Protein AF-A0A8T4EJ81-F1 (afdb_monomer_lite)

Secondary structure (DSSP, 8-state):
--HHHHHHT-SS-B-HHHHHHHHT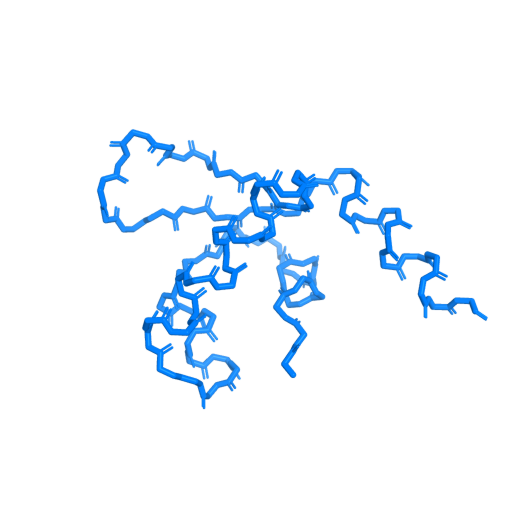--HHHHHHHHHHHHHTTSEEES-TT-SSS--EEE-HHHHHHHHHH--

Foldseek 3Di:
DCLLVVQAVDPFFDDLVRQCVVVVHDSVVSVVVQVVCVVVVQWDWPCPVDPPDTTIHGDPVVVVVVVVVVD

pLDDT: mean 94.34, std 7.94, range [47.59, 98.25]

Sequence (71 aa):
MNVLKYINDSEHPRTATEVKKEQKVDITQAAFTLNELYDKKLVGCLNPEDHHGKLFIITEKGKQMLEKLSL

Radius of gyration: 11.35 Å; chains: 1; bounding box: 33×23×26 Å

Structure (mmCIF, N/CA/C/O backbone):
data_AF-A0A8T4EJ81-F1
#
_entry.id   AF-A0A8T4EJ81-F1
#
loop_
_atom_site.group_PDB
_atom_site.id
_atom_site.type_symbol
_atom_site.label_atom_id
_atom_site.label_alt_id
_atom_site.label_comp_id
_atom_site.label_asym_id
_atom_site.label_entity_id
_atom_site.label_seq_id
_atom_site.pdbx_PDB_ins_code
_atom_site.Cartn_x
_atom_site.Cartn_y
_atom_site.Cartn_z
_atom_site.occupancy
_atom_site.B_iso_or_equiv
_atom_site.auth_seq_id
_atom_site.auth_comp_id
_atom_site.auth_asym_id
_atom_site.auth_atom_id
_atom_site.pdbx_PDB_model_num
ATOM 1 N N . MET A 1 1 ? -5.433 -2.861 10.513 1.00 62.16 1 MET A N 1
ATOM 2 C CA . MET A 1 1 ? -4.434 -2.425 9.515 1.00 62.16 1 MET A CA 1
ATOM 3 C C . MET A 1 1 ? -5.183 -1.810 8.347 1.00 62.16 1 MET A C 1
ATOM 5 O O . MET A 1 1 ? -6.026 -2.499 7.788 1.00 62.16 1 MET A O 1
ATOM 9 N N . ASN A 1 2 ? -4.952 -0.539 8.017 1.00 88.81 2 ASN A N 1
ATOM 10 C CA . ASN A 1 2 ? -5.677 0.137 6.933 1.00 88.81 2 ASN A CA 1
ATOM 11 C C . ASN A 1 2 ? -4.698 0.615 5.850 1.00 88.81 2 ASN A C 1
ATOM 13 O O . ASN A 1 2 ? -4.516 1.810 5.637 1.00 88.81 2 ASN A O 1
ATOM 17 N N . VAL A 1 3 ? -4.032 -0.350 5.198 1.00 95.38 3 VAL A N 1
ATOM 18 C CA . VAL A 1 3 ? -3.025 -0.095 4.148 1.00 95.38 3 VAL A CA 1
ATOM 19 C C . VAL A 1 3 ? -3.611 0.729 3.005 1.00 95.38 3 VAL A C 1
ATOM 21 O O . VAL A 1 3 ? -2.956 1.642 2.518 1.00 95.38 3 VAL A O 1
ATOM 24 N N . LEU A 1 4 ? -4.854 0.443 2.607 1.00 95.44 4 LEU A N 1
ATOM 25 C CA . LEU A 1 4 ? -5.508 1.154 1.512 1.00 95.44 4 LEU A CA 1
ATOM 26 C C . LEU A 1 4 ? -5.687 2.643 1.832 1.00 95.44 4 LEU A C 1
ATOM 28 O O . LEU A 1 4 ? -5.326 3.484 1.014 1.00 95.44 4 LEU A O 1
ATOM 32 N N . LYS A 1 5 ? -6.170 2.969 3.041 1.00 95.50 5 LYS A N 1
ATOM 33 C CA . LYS A 1 5 ? -6.268 4.359 3.502 1.00 95.50 5 LYS A CA 1
ATOM 34 C C . LYS A 1 5 ? -4.894 5.021 3.595 1.00 95.50 5 LYS A C 1
ATOM 36 O O . LYS A 1 5 ? -4.732 6.128 3.112 1.00 95.50 5 LYS A O 1
ATOM 41 N N . TYR A 1 6 ? -3.894 4.329 4.138 1.00 96.00 6 TYR A N 1
ATOM 42 C CA . TYR A 1 6 ? -2.538 4.878 4.226 1.00 96.00 6 TYR A CA 1
ATOM 43 C C . TYR A 1 6 ? -1.941 5.235 2.853 1.00 96.00 6 TYR A C 1
ATOM 45 O O . TYR A 1 6 ? -1.296 6.269 2.708 1.00 96.00 6 TYR A O 1
ATOM 53 N N . ILE A 1 7 ? -2.173 4.404 1.832 1.00 96.50 7 ILE A N 1
ATOM 54 C CA . ILE A 1 7 ? -1.743 4.701 0.459 1.00 96.50 7 ILE A CA 1
ATOM 55 C C . ILE A 1 7 ? -2.532 5.881 -0.119 1.00 96.50 7 ILE A C 1
ATOM 57 O O . ILE A 1 7 ? -1.950 6.702 -0.818 1.00 96.50 7 ILE A O 1
ATOM 61 N N . ASN A 1 8 ? -3.832 5.977 0.171 1.00 96.25 8 ASN A N 1
ATOM 62 C CA . ASN A 1 8 ? -4.676 7.085 -0.276 1.00 96.25 8 ASN A CA 1
ATOM 63 C C . ASN A 1 8 ? -4.283 8.435 0.344 1.00 96.25 8 ASN A C 1
ATOM 65 O O . ASN A 1 8 ? -4.274 9.441 -0.354 1.00 96.25 8 ASN A O 1
ATOM 69 N N . ASP A 1 9 ? -3.949 8.450 1.634 1.00 95.06 9 ASP A N 1
ATOM 70 C CA . ASP A 1 9 ? -3.610 9.666 2.385 1.00 95.06 9 ASP A CA 1
ATOM 71 C C . ASP A 1 9 ? -2.190 10.182 2.058 1.00 95.06 9 ASP A C 1
ATOM 73 O O . ASP A 1 9 ? -1.748 11.203 2.582 1.00 95.06 9 ASP A O 1
ATOM 77 N N . SER A 1 10 ? -1.450 9.472 1.203 1.00 91.81 10 SER A N 1
ATOM 78 C CA . SER A 1 10 ? -0.082 9.796 0.820 1.00 91.81 10 SER A CA 1
ATOM 79 C C . SER A 1 10 ? -0.011 10.543 -0.512 1.00 91.81 10 SER A C 1
ATOM 81 O O . SER A 1 10 ? -0.501 10.060 -1.528 1.00 91.81 10 SER A O 1
ATOM 83 N N . GLU A 1 11 ? 0.721 11.659 -0.545 1.00 90.19 11 GLU A N 1
ATOM 84 C CA . GLU A 1 11 ? 1.034 12.394 -1.785 1.00 90.19 11 GLU A CA 1
ATOM 85 C C . GLU A 1 11 ? 2.069 11.679 -2.675 1.00 90.19 11 GLU A C 1
ATOM 87 O O . GLU A 1 11 ? 2.287 12.055 -3.829 1.00 90.19 11 GLU A O 1
ATOM 92 N N . HIS A 1 12 ? 2.731 10.646 -2.147 1.00 94.88 12 HIS A N 1
ATOM 93 C CA . HIS A 1 12 ? 3.781 9.902 -2.842 1.00 94.88 12 HIS A CA 1
ATOM 94 C C . HIS A 1 12 ? 3.497 8.395 -2.870 1.00 94.88 12 HIS A C 1
ATOM 96 O O . HIS A 1 12 ? 2.853 7.878 -1.946 1.00 94.88 12 HIS A O 1
ATOM 102 N N . PRO A 1 13 ? 4.004 7.669 -3.886 1.00 97.31 13 PRO A N 1
ATOM 103 C CA . PRO A 1 13 ? 3.935 6.214 -3.922 1.00 97.31 13 PRO A CA 1
ATOM 104 C C . PRO A 1 13 ? 4.595 5.588 -2.692 1.00 97.31 13 PRO A C 1
ATOM 106 O O . PRO A 1 13 ? 5.585 6.110 -2.181 1.00 97.31 13 PRO A O 1
ATOM 109 N N . ARG A 1 14 ? 4.066 4.451 -2.238 1.00 97.69 14 ARG A N 1
ATOM 110 C CA . ARG A 1 14 ? 4.552 3.751 -1.043 1.00 97.69 14 ARG A CA 1
ATOM 111 C C . ARG A 1 14 ? 5.133 2.392 -1.369 1.00 97.69 14 ARG A C 1
ATOM 113 O O . ARG A 1 14 ? 4.597 1.640 -2.176 1.00 97.69 14 ARG A O 1
ATOM 120 N N . THR A 1 15 ? 6.199 2.051 -0.667 1.00 97.62 15 THR A N 1
ATOM 121 C CA . THR A 1 15 ? 6.826 0.731 -0.691 1.00 97.62 15 THR A CA 1
ATOM 122 C C . THR A 1 15 ? 6.293 -0.167 0.423 1.00 97.62 15 THR A C 1
ATOM 124 O O . THR A 1 15 ? 5.786 0.298 1.448 1.00 97.62 15 THR A O 1
ATOM 127 N N . ALA A 1 16 ? 6.497 -1.479 0.286 1.00 97.06 16 ALA A N 1
ATOM 128 C CA . ALA A 1 16 ? 6.225 -2.432 1.366 1.00 97.06 16 ALA A CA 1
ATOM 129 C C . 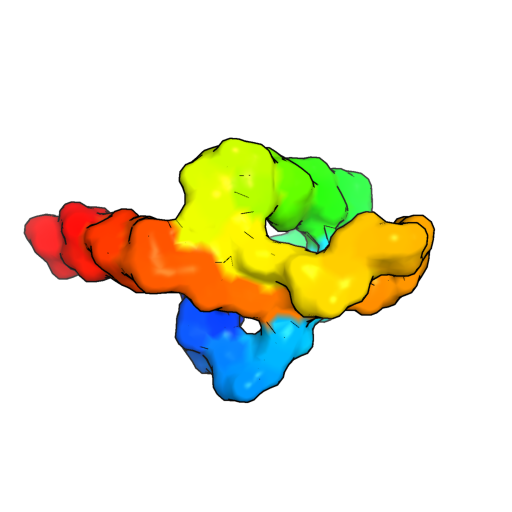ALA A 1 16 ? 6.996 -2.098 2.657 1.00 97.06 16 ALA A C 1
ATOM 131 O O . ALA A 1 16 ? 6.477 -2.288 3.755 1.00 97.06 16 ALA A O 1
ATOM 132 N N . THR A 1 17 ? 8.209 -1.549 2.539 1.00 97.69 17 THR A N 1
ATOM 133 C CA . THR A 1 17 ? 9.024 -1.123 3.686 1.00 97.69 17 THR A CA 1
ATOM 134 C C . THR A 1 17 ? 8.404 0.058 4.431 1.00 97.69 17 THR A C 1
ATOM 136 O O . THR A 1 17 ? 8.466 0.104 5.658 1.00 97.69 17 THR A O 1
ATOM 139 N N . GLU A 1 18 ? 7.794 1.010 3.726 1.00 97.44 18 GLU A N 1
ATOM 140 C CA . GLU A 1 18 ? 7.078 2.123 4.361 1.00 97.44 18 GLU A CA 1
ATOM 141 C C . GLU A 1 18 ? 5.784 1.650 5.018 1.00 97.44 18 GLU A C 1
ATOM 143 O O . GLU A 1 18 ? 5.548 1.963 6.183 1.00 97.44 18 GLU A O 1
ATOM 148 N N . VAL A 1 19 ? 5.005 0.805 4.333 1.00 97.19 19 VAL A N 1
ATOM 149 C CA . VAL A 1 19 ? 3.795 0.192 4.908 1.00 97.19 19 VAL A CA 1
ATOM 150 C C . VAL A 1 19 ? 4.128 -0.597 6.176 1.00 97.19 19 VAL A C 1
ATOM 152 O O . VAL A 1 19 ? 3.425 -0.468 7.176 1.00 97.19 19 VAL A O 1
ATOM 155 N N . LYS A 1 20 ? 5.224 -1.368 6.167 1.00 97.12 20 LYS A N 1
ATOM 156 C CA . LYS A 1 20 ? 5.742 -2.086 7.340 1.00 97.12 20 LYS A CA 1
ATOM 157 C C . LYS A 1 20 ? 5.949 -1.141 8.525 1.00 97.12 20 LYS A C 1
ATOM 159 O O . LYS A 1 20 ? 5.479 -1.427 9.625 1.00 97.12 20 LYS A O 1
ATOM 164 N N . LYS A 1 21 ? 6.671 -0.038 8.299 1.00 97.00 21 LYS A N 1
ATOM 165 C CA . LYS A 1 21 ? 7.006 0.945 9.339 1.00 97.00 21 LYS A CA 1
ATOM 166 C C . LYS A 1 21 ? 5.752 1.606 9.899 1.00 97.00 21 LYS A C 1
ATOM 168 O O . LYS A 1 21 ? 5.591 1.641 11.114 1.00 97.00 21 LYS A O 1
ATOM 173 N N . GLU A 1 22 ? 4.866 2.067 9.021 1.00 96.44 22 GLU A N 1
ATOM 174 C CA . GLU A 1 22 ? 3.652 2.778 9.418 1.00 96.44 22 GLU A CA 1
ATOM 175 C C . GLU A 1 22 ? 2.679 1.869 10.175 1.00 96.44 22 GLU A C 1
ATOM 177 O O . GLU A 1 22 ? 2.199 2.196 11.257 1.00 96.44 22 GLU A O 1
ATOM 182 N N . GLN A 1 23 ? 2.390 0.694 9.614 1.00 95.06 23 GLN A N 1
ATOM 183 C CA . GLN A 1 23 ? 1.390 -0.215 10.169 1.00 95.06 23 GLN A CA 1
ATOM 184 C C . GLN A 1 23 ? 1.946 -1.106 11.288 1.00 95.06 23 GLN A C 1
ATOM 186 O O . GLN A 1 23 ? 1.181 -1.860 11.888 1.00 95.06 23 GLN A O 1
ATOM 191 N N . LYS A 1 24 ? 3.254 -1.021 11.575 1.00 96.06 24 LYS A N 1
ATOM 192 C CA . LYS A 1 24 ? 3.970 -1.827 12.579 1.00 96.06 24 LYS A CA 1
ATOM 193 C C . LYS A 1 24 ? 3.753 -3.335 12.395 1.00 96.06 24 LYS A C 1
ATOM 195 O O . LYS A 1 24 ? 3.497 -4.057 13.354 1.00 96.06 24 LYS A O 1
ATOM 200 N N . VAL A 1 25 ? 3.854 -3.798 11.150 1.00 96.00 25 VAL A N 1
ATOM 201 C CA . VAL A 1 25 ? 3.705 -5.214 10.766 1.00 96.00 25 VAL A CA 1
ATOM 202 C C . VAL A 1 25 ? 5.020 -5.797 10.256 1.00 96.00 25 VAL A C 1
ATOM 204 O O . VAL A 1 25 ? 6.006 -5.077 10.106 1.00 96.00 25 VAL A O 1
ATOM 207 N N . ASP A 1 26 ? 5.057 -7.103 9.984 1.00 97.50 26 ASP A N 1
ATOM 208 C CA . ASP A 1 26 ? 6.194 -7.705 9.286 1.00 97.50 26 ASP A CA 1
ATOM 209 C C . ASP A 1 26 ? 6.228 -7.309 7.797 1.00 97.50 26 ASP A C 1
ATOM 211 O O . ASP A 1 26 ? 5.197 -7.010 7.186 1.00 97.50 26 ASP A O 1
ATOM 215 N N . ILE A 1 27 ? 7.421 -7.335 7.191 1.00 96.31 27 ILE A N 1
ATOM 216 C CA . ILE A 1 27 ? 7.590 -7.024 5.765 1.00 96.31 27 ILE A CA 1
ATOM 217 C C . ILE A 1 27 ? 6.799 -7.983 4.868 1.00 96.31 27 ILE A C 1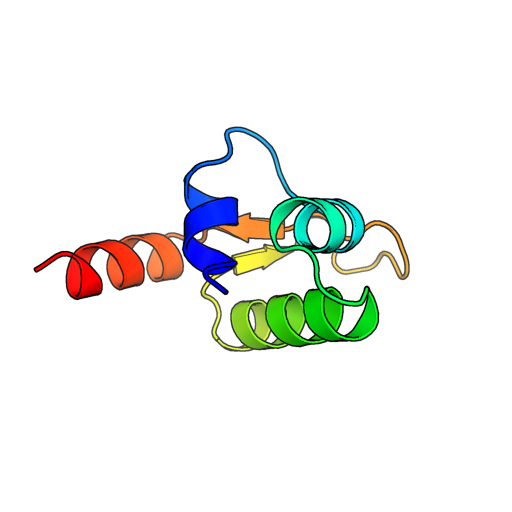
ATOM 219 O O . ILE A 1 27 ? 6.229 -7.550 3.868 1.00 96.31 27 ILE A O 1
ATOM 223 N N . THR A 1 28 ? 6.702 -9.258 5.251 1.00 96.75 28 THR A N 1
ATOM 224 C CA . THR A 1 28 ? 5.946 -10.285 4.525 1.00 96.75 28 THR A CA 1
ATOM 225 C C . THR A 1 28 ? 4.460 -9.959 4.535 1.00 96.75 28 THR A C 1
ATOM 227 O O . THR A 1 28 ? 3.804 -10.029 3.500 1.00 96.75 28 THR A O 1
ATOM 230 N N . GLN A 1 29 ? 3.930 -9.521 5.682 1.00 97.12 29 GLN A N 1
ATOM 231 C CA . GLN A 1 29 ? 2.530 -9.118 5.813 1.00 97.12 29 GLN A CA 1
ATOM 232 C C . GLN A 1 29 ? 2.225 -7.842 5.015 1.00 97.12 29 GLN A C 1
ATOM 234 O O . GLN A 1 29 ? 1.176 -7.756 4.368 1.00 97.12 29 GLN A O 1
ATOM 239 N N . ALA A 1 30 ? 3.138 -6.865 5.028 1.00 97.12 30 ALA A N 1
ATOM 240 C CA . ALA A 1 30 ? 3.015 -5.652 4.223 1.00 97.12 30 ALA A CA 1
ATOM 241 C C . ALA A 1 30 ? 2.990 -5.976 2.719 1.00 97.12 30 ALA A C 1
ATOM 243 O O . ALA A 1 30 ? 2.086 -5.531 2.013 1.00 97.12 30 ALA A O 1
ATOM 244 N N . ALA A 1 31 ? 3.933 -6.797 2.243 1.00 96.12 31 ALA A N 1
ATOM 245 C CA . ALA A 1 31 ? 4.010 -7.217 0.846 1.00 96.12 31 ALA A CA 1
ATOM 246 C C . ALA A 1 31 ? 2.786 -8.042 0.419 1.00 96.12 31 ALA A C 1
ATOM 248 O O . ALA A 1 31 ? 2.188 -7.752 -0.614 1.00 96.12 31 ALA A O 1
ATOM 249 N N . PHE A 1 32 ? 2.371 -9.014 1.239 1.00 97.06 32 PHE A N 1
ATOM 250 C CA . PHE A 1 32 ? 1.166 -9.808 0.997 1.00 97.06 32 PHE A CA 1
ATOM 251 C C . PHE A 1 32 ? -0.069 -8.916 0.842 1.00 97.06 32 PHE A C 1
ATOM 253 O O . PHE A 1 32 ? -0.814 -9.047 -0.123 1.00 97.06 32 PHE A O 1
ATOM 260 N N . THR A 1 33 ? -0.251 -7.947 1.743 1.00 97.38 33 THR A N 1
ATOM 261 C CA . THR A 1 33 ? -1.410 -7.046 1.683 1.00 97.38 33 THR A CA 1
ATOM 262 C C . THR A 1 33 ? -1.378 -6.143 0.454 1.00 97.38 33 THR A C 1
ATOM 264 O O . THR A 1 33 ? -2.414 -5.918 -0.166 1.00 97.38 33 THR A O 1
ATOM 267 N N . LEU A 1 34 ? -0.208 -5.617 0.091 1.00 97.38 34 LEU A N 1
ATOM 268 C CA . LEU A 1 34 ? -0.055 -4.801 -1.114 1.00 97.38 34 LEU A CA 1
ATOM 269 C C . LEU A 1 34 ? -0.388 -5.595 -2.380 1.00 97.38 34 LEU A C 1
ATOM 271 O O . LEU A 1 34 ? -1.108 -5.080 -3.232 1.00 97.38 34 LEU A O 1
ATOM 275 N N . ASN A 1 35 ? 0.064 -6.848 -2.469 1.00 96.31 35 ASN A N 1
ATOM 276 C CA . ASN A 1 35 ? -0.271 -7.735 -3.583 1.00 96.31 35 ASN A CA 1
ATOM 277 C C . ASN A 1 35 ? -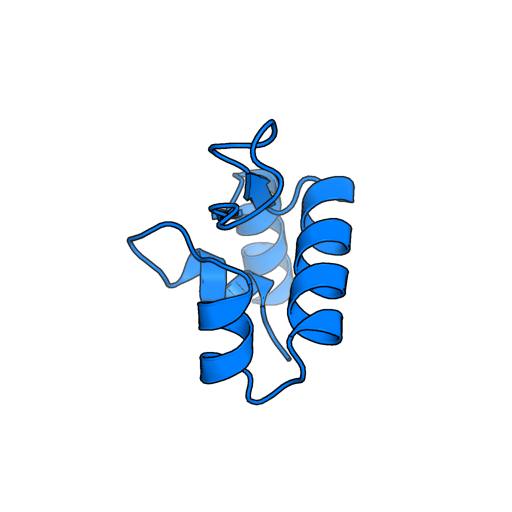1.778 -8.031 -3.630 1.00 96.31 35 ASN A C 1
ATOM 279 O O . ASN A 1 35 ? -2.392 -7.858 -4.673 1.00 96.31 35 ASN A O 1
ATOM 283 N N . GLU A 1 36 ? -2.408 -8.339 -2.495 1.00 97.75 36 GLU A N 1
ATOM 284 C CA . GLU A 1 36 ? -3.863 -8.543 -2.420 1.00 97.75 36 GLU A CA 1
ATOM 285 C C . GLU A 1 36 ? -4.665 -7.317 -2.891 1.00 97.75 36 GLU A C 1
ATOM 287 O O . GLU A 1 36 ? -5.673 -7.442 -3.591 1.00 97.75 36 GLU A O 1
ATOM 292 N N . LEU A 1 37 ? -4.245 -6.109 -2.501 1.00 97.50 37 LEU A N 1
ATOM 293 C CA . LEU A 1 37 ? -4.883 -4.868 -2.947 1.00 97.50 37 LEU A CA 1
ATOM 294 C C . LEU A 1 37 ? -4.639 -4.611 -4.440 1.00 97.50 37 LEU A C 1
ATOM 296 O O . LEU A 1 37 ? -5.534 -4.105 -5.125 1.00 97.50 37 LEU A O 1
ATOM 300 N N . TYR A 1 38 ? -3.448 -4.948 -4.933 1.00 97.69 38 TYR A N 1
ATOM 301 C CA . TYR A 1 38 ? -3.071 -4.825 -6.337 1.00 97.69 38 TYR A CA 1
ATOM 302 C C . TYR A 1 38 ? -3.892 -5.774 -7.218 1.00 97.69 38 TYR A C 1
ATOM 304 O O . TYR A 1 38 ? -4.511 -5.329 -8.184 1.00 97.69 38 TYR A O 1
ATOM 312 N N . ASP A 1 39 ? -4.027 -7.038 -6.816 1.00 97.81 39 ASP A N 1
ATOM 313 C CA . ASP A 1 39 ? -4.831 -8.051 -7.510 1.00 97.81 39 ASP A CA 1
ATOM 314 C C . ASP A 1 39 ? -6.313 -7.650 -7.556 1.00 97.81 39 ASP A C 1
ATOM 316 O O . ASP A 1 39 ? -7.005 -7.814 -8.566 1.00 97.81 39 ASP A O 1
ATOM 320 N N . LYS A 1 40 ? -6.802 -7.005 -6.488 1.00 97.62 40 LYS A N 1
ATOM 321 C CA . LYS A 1 40 ? -8.153 -6.420 -6.424 1.00 97.62 40 LYS A CA 1
ATOM 322 C C . LYS A 1 40 ? -8.296 -5.112 -7.209 1.00 97.62 40 LYS A C 1
ATOM 324 O O . LYS A 1 40 ? -9.412 -4.580 -7.296 1.00 97.62 40 LYS A O 1
ATOM 329 N N . LYS A 1 41 ? -7.221 -4.604 -7.819 1.00 98.19 41 LYS A N 1
ATOM 330 C CA . LYS A 1 41 ? -7.140 -3.327 -8.553 1.00 98.19 41 LYS A CA 1
ATOM 331 C C . LYS A 1 41 ? -7.478 -2.105 -7.694 1.00 98.19 41 LYS A C 1
ATOM 333 O O . LYS A 1 41 ? -7.994 -1.115 -8.211 1.00 98.19 41 LYS A O 1
ATOM 338 N N . LEU A 1 42 ? -7.246 -2.184 -6.385 1.00 97.75 42 LEU A N 1
ATOM 339 C CA . LEU A 1 42 ? -7.464 -1.087 -5.432 1.00 97.75 42 LEU A CA 1
ATOM 340 C C . LEU A 1 42 ? -6.224 -0.195 -5.305 1.00 97.75 42 LEU A C 1
ATOM 342 O O . LEU A 1 42 ? -6.340 0.992 -5.012 1.00 97.75 42 LEU A O 1
ATOM 346 N N . VAL A 1 43 ? -5.051 -0.759 -5.583 1.00 98.06 43 VAL A N 1
ATOM 347 C CA . VAL A 1 43 ? -3.788 -0.032 -5.740 1.00 98.06 43 VAL A CA 1
ATOM 348 C C . VAL A 1 43 ? -3.137 -0.422 -7.069 1.00 98.06 43 VAL A C 1
ATOM 350 O O . VAL A 1 43 ? -3.386 -1.509 -7.587 1.00 98.06 43 VAL A O 1
ATOM 353 N N . GLY A 1 44 ? -2.346 0.476 -7.646 1.00 98.00 44 GLY A N 1
ATOM 354 C CA . GLY A 1 44 ? -1.485 0.218 -8.801 1.00 98.00 44 GLY A CA 1
ATOM 355 C C . GLY A 1 44 ? -0.025 0.093 -8.372 1.00 98.00 44 GLY A C 1
ATOM 356 O O . GLY A 1 44 ? 0.330 0.551 -7.290 1.00 98.00 44 GLY A O 1
ATOM 357 N N . CYS A 1 45 ? 0.812 -0.500 -9.225 1.00 97.81 45 CYS A N 1
ATOM 358 C CA . CYS A 1 45 ? 2.265 -0.550 -9.061 1.00 97.81 45 CYS A CA 1
ATOM 359 C C . CYS A 1 45 ? 2.917 0.222 -10.215 1.00 97.81 45 CYS A C 1
ATOM 361 O O . CYS A 1 45 ? 2.630 -0.073 -11.375 1.00 97.81 45 CYS A O 1
ATOM 363 N N . LEU A 1 46 ? 3.761 1.209 -9.911 1.00 97.69 46 LEU A N 1
ATOM 364 C CA . LEU A 1 46 ? 4.405 2.056 -10.926 1.00 97.69 46 LEU A CA 1
ATOM 365 C C . LEU A 1 46 ? 5.591 1.371 -11.616 1.00 97.69 46 LEU A C 1
ATOM 367 O O . LEU A 1 46 ? 5.931 1.717 -12.742 1.00 97.69 46 LEU A O 1
ATOM 371 N N . ASN A 1 47 ? 6.201 0.396 -10.950 1.00 97.19 47 ASN A N 1
ATOM 372 C CA . ASN A 1 47 ? 7.348 -0.378 -11.418 1.00 97.19 47 ASN A CA 1
ATOM 373 C C . ASN A 1 47 ? 7.079 -1.886 -11.241 1.00 97.19 47 ASN A C 1
ATOM 375 O O . ASN A 1 47 ? 7.691 -2.543 -10.398 1.00 97.19 47 ASN A O 1
ATOM 379 N N . PRO A 1 48 ? 6.118 -2.458 -11.990 1.00 94.75 48 PRO A N 1
ATOM 380 C CA . PRO A 1 48 ? 5.704 -3.850 -11.809 1.00 94.75 48 PRO A CA 1
ATOM 381 C C . PRO A 1 48 ? 6.811 -4.866 -12.122 1.00 94.75 48 PRO A C 1
ATOM 383 O O . PRO A 1 48 ? 6.836 -5.923 -11.486 1.00 94.75 48 PRO A O 1
ATOM 386 N N . GLU A 1 49 ? 7.716 -4.521 -13.043 1.00 95.19 49 GLU A N 1
ATOM 387 C CA . GLU A 1 49 ? 8.845 -5.352 -13.486 1.00 95.19 49 GLU A CA 1
ATOM 388 C C . GLU A 1 49 ? 9.966 -5.460 -12.437 1.00 95.19 49 GLU A C 1
ATOM 390 O O . GLU A 1 49 ? 10.766 -6.394 -12.473 1.00 95.19 49 GLU A O 1
ATOM 395 N N . ASP A 1 50 ? 10.017 -4.542 -11.467 1.00 93.12 50 ASP A N 1
ATOM 396 C CA . ASP A 1 50 ? 11.056 -4.555 -10.442 1.00 93.12 50 ASP A CA 1
ATOM 397 C C . ASP A 1 50 ? 10.767 -5.626 -9.383 1.00 93.12 50 ASP A C 1
ATOM 399 O O . ASP A 1 50 ? 9.695 -5.674 -8.775 1.00 93.12 50 ASP A O 1
ATOM 403 N N . HIS A 1 51 ? 11.761 -6.462 -9.077 1.00 85.88 51 HIS A N 1
ATOM 404 C CA . HIS A 1 51 ? 11.647 -7.448 -7.995 1.00 85.88 51 HIS A CA 1
ATOM 405 C C . HIS A 1 51 ? 11.666 -6.813 -6.595 1.00 85.88 51 HIS A C 1
ATOM 407 O O . HIS A 1 51 ? 11.069 -7.348 -5.658 1.00 85.88 51 HIS A O 1
ATOM 413 N N . HIS A 1 52 ? 12.327 -5.664 -6.442 1.00 88.69 52 HIS A N 1
ATOM 414 C CA . HIS A 1 52 ? 12.504 -4.965 -5.171 1.00 88.69 52 HIS A CA 1
ATOM 415 C C . HIS A 1 52 ? 12.107 -3.496 -5.299 1.00 88.69 52 HIS A C 1
ATOM 417 O O . HIS A 1 52 ? 12.231 -2.907 -6.363 1.00 88.69 52 HIS A O 1
ATOM 423 N N . GLY A 1 53 ? 11.652 -2.888 -4.200 1.00 91.81 53 GLY A N 1
ATOM 424 C CA . GLY A 1 53 ? 11.331 -1.456 -4.194 1.00 91.81 53 GLY A CA 1
ATOM 425 C C . GLY A 1 53 ? 10.078 -1.083 -4.994 1.00 91.81 53 GLY A C 1
ATOM 426 O O . GLY A 1 53 ? 9.982 0.042 -5.471 1.00 91.81 53 GLY A O 1
ATOM 427 N N . LYS A 1 54 ? 9.115 -2.004 -5.136 1.00 96.94 54 LYS A N 1
ATOM 428 C CA . LYS A 1 54 ? 7.826 -1.720 -5.782 1.00 96.94 54 LYS A CA 1
ATOM 429 C C . LYS A 1 54 ? 7.119 -0.523 -5.136 1.00 96.94 54 LYS A C 1
ATOM 431 O O . LYS A 1 54 ? 7.020 -0.450 -3.909 1.00 96.94 54 LYS A O 1
ATOM 436 N N . LEU A 1 55 ? 6.621 0.378 -5.977 1.00 98.00 55 LEU A N 1
ATOM 437 C CA . LEU A 1 55 ? 5.992 1.649 -5.641 1.00 98.00 55 LEU A CA 1
ATOM 438 C C . LEU A 1 55 ? 4.492 1.568 -5.909 1.00 98.00 55 LEU A C 1
ATOM 440 O O . LEU A 1 55 ? 4.060 1.491 -7.061 1.00 98.00 55 LEU A O 1
ATOM 444 N N . PHE A 1 56 ? 3.700 1.612 -4.841 1.00 98.25 56 PHE A N 1
ATOM 445 C CA . PHE A 1 56 ? 2.254 1.460 -4.897 1.00 98.25 56 PHE A CA 1
ATOM 446 C C . PHE A 1 56 ? 1.524 2.795 -4.749 1.00 98.25 56 PHE A C 1
ATOM 448 O O . PHE A 1 56 ? 1.869 3.608 -3.892 1.00 98.25 56 PHE A O 1
ATOM 455 N N . ILE A 1 57 ? 0.484 2.992 -5.558 1.00 98.19 57 ILE A N 1
ATOM 456 C CA . ILE A 1 57 ? -0.401 4.167 -5.532 1.00 98.19 57 ILE A CA 1
ATOM 457 C C . ILE A 1 57 ? -1.867 3.744 -5.468 1.00 98.19 57 ILE A C 1
ATOM 459 O O . ILE A 1 57 ? -2.219 2.657 -5.920 1.00 98.19 57 ILE A O 1
ATOM 463 N N . ILE A 1 58 ? -2.742 4.597 -4.937 1.00 97.81 58 ILE A N 1
ATOM 464 C CA . ILE A 1 58 ? -4.187 4.340 -4.933 1.00 97.81 58 ILE A CA 1
ATOM 465 C C . ILE A 1 58 ? -4.736 4.402 -6.370 1.00 97.81 58 ILE A C 1
ATOM 467 O O . ILE A 1 58 ? -4.353 5.278 -7.147 1.00 97.81 58 ILE A O 1
ATOM 471 N N . THR A 1 59 ? -5.634 3.487 -6.746 1.00 98.06 59 THR A N 1
ATOM 472 C CA . THR A 1 59 ? -6.388 3.610 -8.008 1.00 98.06 59 THR A CA 1
ATOM 473 C C . THR A 1 59 ? -7.697 4.358 -7.791 1.00 98.06 59 THR A C 1
ATOM 475 O O . THR A 1 59 ? -8.182 4.474 -6.668 1.00 98.06 59 THR A O 1
ATOM 478 N N . GLU A 1 60 ? -8.339 4.785 -8.877 1.00 97.38 60 GLU A N 1
ATOM 479 C CA . GLU A 1 60 ? -9.686 5.363 -8.809 1.00 97.38 60 GLU A CA 1
ATOM 480 C C . GLU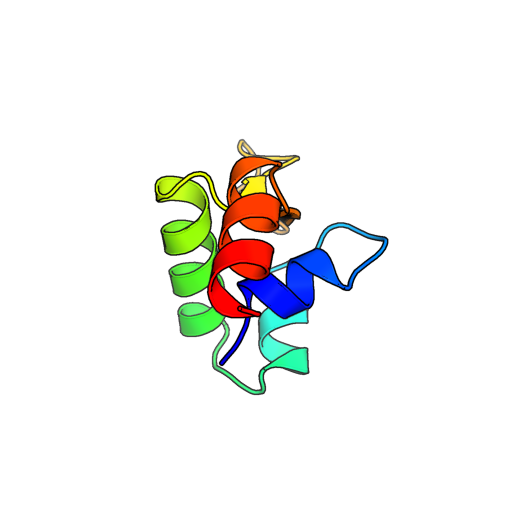 A 1 60 ? -10.702 4.403 -8.161 1.00 97.38 60 GLU A C 1
ATOM 482 O O . GLU A 1 60 ? -11.485 4.792 -7.300 1.00 97.38 60 GLU A O 1
ATOM 487 N N . LYS A 1 61 ? -10.617 3.103 -8.478 1.00 97.25 61 LYS A N 1
ATOM 488 C CA . LYS A 1 61 ? -11.434 2.064 -7.831 1.00 97.25 61 LYS A CA 1
ATOM 489 C C . LYS A 1 61 ? -11.163 1.985 -6.322 1.00 97.25 61 LYS A C 1
ATOM 491 O O . LYS A 1 61 ? -12.095 1.790 -5.544 1.00 97.25 61 LYS A O 1
ATOM 496 N N . GLY A 1 62 ? -9.900 2.111 -5.913 1.00 96.88 62 GLY A N 1
ATOM 497 C CA . GLY A 1 62 ? -9.498 2.155 -4.508 1.00 96.88 62 GLY A CA 1
ATOM 498 C C . GLY A 1 62 ? -10.100 3.346 -3.764 1.00 96.88 62 GLY A C 1
ATOM 499 O O . GLY A 1 62 ? -10.656 3.159 -2.682 1.00 96.88 62 GLY A O 1
ATOM 500 N N . LYS A 1 63 ? -10.063 4.539 -4.372 1.00 96.19 63 LYS A N 1
ATOM 501 C CA . LYS A 1 63 ? -10.680 5.758 -3.822 1.00 96.19 63 LYS A CA 1
ATOM 502 C C . LYS A 1 63 ? -12.184 5.589 -3.623 1.00 96.19 63 LYS A C 1
ATOM 504 O O . LYS A 1 63 ? -12.671 5.721 -2.505 1.00 96.19 63 LYS A O 1
ATOM 509 N N . GLN A 1 64 ? -12.891 5.155 -4.668 1.00 96.25 64 GLN A N 1
ATOM 510 C CA . GLN A 1 64 ? -14.333 4.895 -4.607 1.00 96.25 64 GLN A CA 1
ATOM 511 C C . GLN A 1 64 ? -14.703 3.865 -3.529 1.00 96.25 64 GLN A C 1
ATOM 513 O O . GLN A 1 64 ? -15.777 3.933 -2.934 1.00 96.25 64 GLN A O 1
ATOM 518 N N . MET A 1 65 ? -13.837 2.880 -3.271 1.00 95.00 65 MET A N 1
ATOM 519 C CA . MET A 1 65 ? -14.060 1.905 -2.204 1.00 95.00 65 MET A CA 1
ATOM 520 C C . MET A 1 65 ? -13.961 2.540 -0.813 1.00 95.00 65 MET A C 1
ATOM 522 O O . MET A 1 65 ? -14.789 2.239 0.042 1.00 95.00 65 MET A O 1
ATOM 526 N N . LEU A 1 66 ? -12.978 3.416 -0.584 1.00 94.69 66 LEU A N 1
ATOM 527 C CA . LEU A 1 66 ? -12.827 4.135 0.685 1.00 94.69 66 LEU A CA 1
ATOM 528 C C . LEU A 1 66 ? -13.991 5.100 0.939 1.00 94.69 66 LEU A C 1
ATOM 530 O O . LEU A 1 66 ? -14.475 5.183 2.067 1.00 94.69 66 LEU A O 1
ATOM 534 N N . GLU A 1 67 ? -14.477 5.773 -0.103 1.00 93.88 67 GLU A N 1
ATOM 535 C CA . GLU A 1 67 ? -15.657 6.643 -0.026 1.00 93.88 67 GLU A CA 1
ATOM 536 C C . GLU A 1 67 ? -16.907 5.857 0.391 1.00 93.88 67 GLU A C 1
ATOM 538 O O . GLU A 1 67 ? -17.611 6.264 1.311 1.00 93.88 67 GLU A O 1
ATOM 543 N N . LYS A 1 68 ? -17.137 4.679 -0.206 1.00 91.31 68 LYS A N 1
ATOM 544 C CA . LYS A 1 68 ? -18.272 3.800 0.139 1.00 91.31 68 LYS A CA 1
ATOM 545 C C . LYS A 1 68 ? -18.220 3.235 1.558 1.00 91.31 68 LYS A C 1
ATOM 547 O O . LYS A 1 68 ? -19.262 2.866 2.079 1.00 91.31 68 LYS A O 1
ATOM 552 N N . LEU A 1 69 ? -17.031 3.113 2.146 1.00 84.19 69 LEU A N 1
ATOM 553 C CA . LEU A 1 69 ? -16.838 2.643 3.525 1.00 84.19 69 LEU A CA 1
ATOM 554 C C . LEU A 1 69 ? -16.926 3.773 4.561 1.00 84.19 69 LEU A C 1
ATOM 556 O O . LEU A 1 69 ? -16.940 3.493 5.757 1.00 84.19 69 LEU A O 1
ATOM 560 N N . SER A 1 70 ? -16.917 5.030 4.108 1.00 70.88 70 SER A N 1
ATOM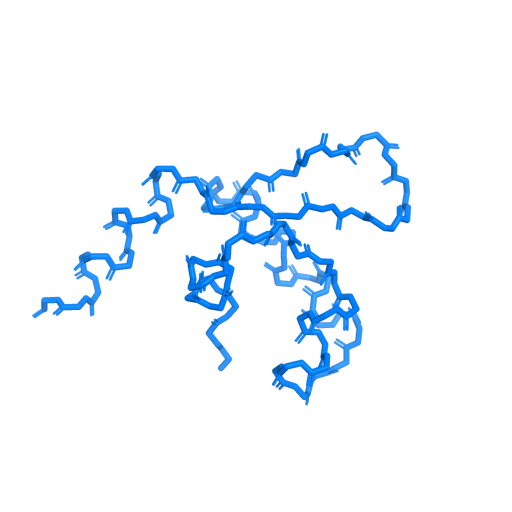 561 C CA . SER A 1 70 ? -17.014 6.225 4.956 1.00 70.88 70 SER A CA 1
ATOM 562 C C . SER A 1 70 ? -18.453 6.763 5.067 1.00 70.88 70 SER A C 1
ATOM 564 O O . SER A 1 70 ? -18.666 7.774 5.736 1.00 70.88 70 SER A O 1
ATOM 566 N N . LEU A 1 71 ? -19.409 6.089 4.413 1.00 47.59 71 LEU A N 1
ATOM 567 C CA . LEU A 1 71 ? -20.866 6.239 4.531 1.00 47.59 71 LEU A CA 1
ATOM 568 C C . LEU A 1 71 ? -21.427 5.156 5.460 1.00 47.59 71 LEU A C 1
ATOM 570 O O . LEU A 1 71 ? -22.366 5.480 6.218 1.00 47.59 71 LEU A O 1
#